Protein AF-A0A453M481-F1 (afdb_monomer_lite)

Radius of gyration: 26.8 Å; chains: 1; bounding box: 74×33×58 Å

Secondary structure (DSSP, 8-state):
---GGG-HHHHHTT----SSPPP----PPPPPPEE--TTSS--EE--BTTB---TT---TT--EES-EEEEE-SS--HHHHHHHHHHHHHHHHHTT-EE-SS-SS--EE--GGGHHHHHHHHHHHHHHHHHHH-SS----EEEEEPPS-TTHHHHHTTTTSTTS-TT-B--

Foldseek 3Di:
DDPCVPDPVCVVVVHDDDPDDDDDDDDDDFADWDAADPPFQDGIDGDDPNDDDQVSGAHNDAEEFAAEAEEEQEPDDLVVVLVVLQVVCVVSVNNHHHHDSDHLDRYYYDHLVCVVVVVVVVQVSSVVSVVVVDDDDDHQEYHYHYYPDPPSCVPPCPVVVVVDPPNYDYD

Sequence (171 aa):
HNKYAEDKFAQEFGINVCSDLVSVPARVLPPPMLRYHDSGKEKTCAPSVGQWNMINKKMINGGIIDNWACVSFSRIPPEEVHRFCCDLIQMCNMTGMSVNPRPLVDNRSANPNHIENALRDVYRRTTEMLGKQGHEKQLQLLIVILPEVSGSYGMHMSPLVNPLPPSLGFL

InterPro domains:
  IPR012337 Ribonuclease H-like superfamily [SSF53098] (24-147)
  IPR032472 Argonaute linker 2 domain [PF16488] (2-36)
  IPR032473 Protein argonaute, Mid domain [PF16487] (47-124)

Structure (mmCIF, N/CA/C/O backbone):
data_AF-A0A453M481-F1
#
_entry.id   AF-A0A453M481-F1
#
loop_
_atom_site.group_PDB
_atom_site.id
_atom_site.type_symbol
_atom_site.label_atom_id
_atom_site.label_alt_id
_atom_site.label_comp_id
_atom_site.label_asym_id
_atom_site.label_entity_id
_atom_site.label_seq_id
_atom_site.pdbx_PDB_ins_code
_atom_site.Cartn_x
_atom_site.Cartn_y
_atom_site.Cartn_z
_atom_site.occupancy
_atom_site.B_iso_or_equiv
_atom_site.auth_seq_id
_atom_site.auth_comp_id
_atom_site.auth_asym_id
_atom_site.auth_atom_id
_atom_site.pdbx_PDB_model_num
ATOM 1 N N . HIS A 1 1 ? 43.254 7.500 -18.156 1.00 56.97 1 HIS A N 1
ATOM 2 C CA . HIS A 1 1 ? 43.154 6.775 -19.438 1.00 56.97 1 HIS A CA 1
ATOM 3 C C . HIS A 1 1 ? 44.162 5.637 -19.366 1.00 56.97 1 HIS A C 1
ATOM 5 O O . HIS A 1 1 ? 45.341 5.927 -19.199 1.00 56.97 1 HIS A O 1
ATOM 11 N N . ASN A 1 2 ? 43.713 4.379 -19.332 1.00 65.44 2 ASN A N 1
ATOM 12 C CA . ASN A 1 2 ? 44.616 3.237 -19.154 1.00 65.44 2 ASN A CA 1
ATOM 13 C C . ASN A 1 2 ? 45.313 2.937 -20.483 1.00 65.44 2 ASN A C 1
ATOM 15 O O . ASN A 1 2 ? 44.653 2.727 -21.497 1.00 65.44 2 ASN A O 1
ATOM 19 N N . LYS A 1 3 ? 46.644 2.950 -20.484 1.00 74.75 3 LYS A N 1
ATOM 20 C CA . LYS A 1 3 ? 47.461 2.786 -21.687 1.00 74.75 3 LYS A CA 1
ATOM 21 C C . LYS A 1 3 ? 47.814 1.316 -21.935 1.00 74.75 3 LYS A C 1
ATOM 23 O O . LYS A 1 3 ? 48.982 0.951 -21.944 1.00 74.75 3 LYS A O 1
ATOM 28 N N . TYR A 1 4 ? 46.804 0.467 -22.123 1.00 77.50 4 TYR A N 1
ATOM 29 C CA . TYR A 1 4 ? 47.003 -0.981 -22.306 1.00 77.50 4 TYR A CA 1
ATOM 30 C C . TYR A 1 4 ? 47.854 -1.336 -23.532 1.00 77.50 4 TYR A C 1
ATOM 32 O O . TYR A 1 4 ? 48.553 -2.340 -23.520 1.00 77.50 4 TYR A O 1
ATOM 40 N N . ALA A 1 5 ? 47.856 -0.482 -24.560 1.00 75.38 5 ALA A N 1
ATOM 41 C CA . ALA A 1 5 ? 48.729 -0.637 -25.721 1.00 75.38 5 ALA A CA 1
ATOM 42 C C . ALA A 1 5 ? 50.228 -0.466 -25.388 1.00 75.38 5 ALA A C 1
ATOM 44 O O . ALA A 1 5 ? 51.069 -0.980 -26.119 1.00 75.38 5 ALA A O 1
ATOM 45 N N . GLU A 1 6 ? 50.571 0.237 -24.299 1.00 82.12 6 GLU A N 1
ATOM 46 C CA . GLU A 1 6 ? 51.949 0.449 -23.820 1.00 82.12 6 GLU A CA 1
ATOM 47 C C . GLU A 1 6 ? 52.345 -0.550 -22.706 1.00 82.12 6 GLU A C 1
ATOM 49 O O . GLU A 1 6 ? 53.451 -0.466 -22.167 1.00 82.12 6 GLU A O 1
ATOM 54 N N . ASP A 1 7 ? 51.464 -1.489 -22.336 1.00 87.19 7 ASP A N 1
ATOM 55 C CA . ASP A 1 7 ? 51.736 -2.468 -21.281 1.00 87.19 7 ASP A CA 1
ATOM 56 C C . ASP A 1 7 ? 52.715 -3.545 -21.776 1.00 87.19 7 ASP A C 1
ATOM 58 O O . ASP A 1 7 ? 52.423 -4.321 -22.689 1.00 87.19 7 ASP A O 1
ATOM 62 N N . LYS A 1 8 ? 53.899 -3.586 -21.155 1.00 85.31 8 LYS A N 1
ATOM 63 C CA . LYS A 1 8 ? 54.990 -4.492 -21.538 1.00 85.31 8 LYS A CA 1
ATOM 64 C C . LYS A 1 8 ? 54.618 -5.964 -21.391 1.00 85.31 8 LYS A C 1
ATOM 66 O O . LYS A 1 8 ? 55.047 -6.766 -22.213 1.00 85.31 8 LYS A O 1
ATOM 71 N N . PHE A 1 9 ? 53.824 -6.312 -20.382 1.00 87.69 9 PHE A N 1
ATOM 72 C CA . PHE A 1 9 ? 53.400 -7.690 -20.175 1.00 87.69 9 PHE A CA 1
ATOM 73 C C . PHE A 1 9 ? 52.337 -8.067 -21.209 1.00 87.69 9 PHE A C 1
ATOM 75 O O . PHE A 1 9 ? 52.440 -9.119 -21.828 1.00 87.69 9 PHE A O 1
ATOM 82 N N . ALA A 1 10 ? 51.367 -7.193 -21.493 1.00 84.56 10 ALA A N 1
ATOM 83 C CA . ALA A 1 10 ? 50.387 -7.454 -22.552 1.00 84.56 10 ALA A CA 1
ATOM 84 C C . ALA A 1 10 ? 51.061 -7.685 -23.919 1.00 84.56 10 ALA A C 1
ATOM 86 O O . ALA A 1 10 ? 50.706 -8.630 -24.624 1.00 84.56 10 ALA A O 1
ATOM 87 N N . GLN A 1 11 ? 52.082 -6.886 -24.252 1.00 85.31 11 GLN A N 1
ATOM 88 C CA . GLN A 1 11 ? 52.883 -7.064 -25.467 1.00 85.31 11 GLN A CA 1
ATOM 89 C C . GLN A 1 11 ? 53.678 -8.380 -25.472 1.00 85.31 11 GLN A C 1
ATOM 91 O O . GLN A 1 11 ? 53.694 -9.063 -26.495 1.00 85.31 11 GLN A O 1
ATOM 96 N N . GLU A 1 12 ? 54.298 -8.760 -24.348 1.00 90.50 12 GLU A N 1
ATOM 97 C CA . GLU A 1 12 ? 55.050 -10.020 -24.209 1.00 90.50 12 GLU A CA 1
ATOM 98 C C . GLU A 1 12 ? 54.163 -11.252 -24.446 1.00 90.50 12 GLU A C 1
ATOM 100 O O . GLU A 1 12 ? 54.569 -12.191 -25.129 1.00 90.50 12 GLU A O 1
ATOM 105 N N . PHE A 1 13 ? 52.921 -11.221 -23.958 1.00 89.44 13 PHE A N 1
ATOM 106 C CA . PHE A 1 13 ? 51.938 -12.288 -24.169 1.00 89.44 13 PHE A CA 1
ATOM 107 C C . PHE A 1 13 ? 51.163 -12.166 -25.499 1.00 89.44 13 PHE A C 1
ATOM 109 O O . PHE A 1 13 ? 50.242 -12.948 -25.741 1.00 89.44 13 PHE A O 1
ATOM 116 N N . GLY A 1 14 ? 51.507 -11.207 -26.370 1.00 89.06 14 GLY A N 1
ATOM 117 C CA . GLY A 1 14 ? 50.849 -11.002 -27.668 1.00 89.06 14 GLY A CA 1
ATOM 118 C C . GLY A 1 14 ? 49.394 -10.519 -27.576 1.00 89.06 14 GLY A C 1
ATOM 119 O O . GLY A 1 14 ? 48.625 -10.674 -28.527 1.00 89.06 14 GLY A O 1
ATOM 120 N N . ILE A 1 15 ? 48.995 -9.951 -26.438 1.00 88.31 15 ILE A N 1
ATOM 121 C CA . ILE A 1 15 ? 47.645 -9.444 -26.188 1.00 88.31 15 ILE A CA 1
ATOM 122 C C . ILE A 1 15 ? 47.538 -8.027 -26.754 1.00 88.31 15 ILE A C 1
ATOM 124 O O . ILE A 1 15 ? 48.210 -7.105 -26.298 1.00 88.31 15 ILE A O 1
ATOM 128 N N . ASN A 1 16 ? 46.640 -7.841 -27.723 1.00 84.75 16 ASN A N 1
ATOM 129 C CA . ASN A 1 16 ? 46.315 -6.531 -28.277 1.00 84.75 16 ASN A CA 1
ATOM 130 C C . ASN A 1 16 ? 44.934 -6.074 -27.785 1.00 84.75 16 ASN A C 1
ATOM 132 O O . ASN A 1 16 ? 43.940 -6.778 -27.971 1.00 84.75 16 ASN A O 1
ATOM 136 N N . VAL A 1 17 ? 44.869 -4.896 -27.165 1.00 85.75 17 VAL A N 1
ATOM 137 C CA . VAL A 1 17 ? 43.633 -4.324 -26.618 1.00 85.75 17 VAL A CA 1
ATOM 138 C C . VAL A 1 17 ? 43.177 -3.182 -27.517 1.00 85.75 17 VAL A C 1
ATOM 140 O O . VAL A 1 17 ? 43.823 -2.139 -27.588 1.00 85.75 17 VAL A O 1
ATOM 143 N N . CYS A 1 18 ? 42.045 -3.374 -28.191 1.00 84.94 18 CYS A N 1
ATOM 144 C CA . CYS A 1 18 ? 41.405 -2.316 -28.964 1.00 84.94 18 CYS A CA 1
ATOM 145 C C . CYS A 1 18 ? 40.861 -1.228 -28.022 1.00 84.94 18 CYS A C 1
ATOM 147 O O . CYS A 1 18 ? 40.263 -1.537 -26.991 1.00 84.94 18 CYS A O 1
ATOM 149 N N . SER A 1 19 ? 41.070 0.042 -28.370 1.00 84.62 19 SER A N 1
ATOM 150 C CA . SER A 1 19 ? 40.549 1.191 -27.617 1.00 84.62 19 SER A CA 1
ATOM 151 C C . SER A 1 19 ? 39.062 1.447 -27.853 1.00 84.62 19 SER A C 1
ATOM 153 O O . SER A 1 19 ? 38.431 2.151 -27.065 1.00 84.62 19 SER A O 1
ATOM 155 N N . ASP A 1 20 ? 38.516 0.901 -28.938 1.00 88.69 20 ASP A N 1
ATOM 156 C CA . ASP A 1 20 ? 37.134 1.115 -29.336 1.00 88.69 20 ASP A CA 1
ATOM 157 C C . ASP A 1 20 ? 36.207 0.121 -28.630 1.00 88.69 20 ASP A C 1
ATOM 159 O O . ASP A 1 20 ? 36.545 -1.043 -28.402 1.00 88.69 20 ASP A O 1
ATOM 163 N N . LEU A 1 21 ? 35.004 0.581 -28.287 1.00 90.75 21 LEU A N 1
ATOM 164 C CA . LEU A 1 21 ? 33.976 -0.290 -27.729 1.00 90.75 21 LEU A CA 1
ATOM 165 C C . LEU A 1 21 ? 33.487 -1.276 -28.790 1.00 90.75 21 LEU A C 1
ATOM 167 O O . LEU A 1 21 ? 33.202 -0.906 -29.930 1.00 90.75 21 LEU A O 1
ATOM 171 N N . VAL A 1 22 ? 33.316 -2.533 -28.384 1.00 93.19 22 VAL A N 1
ATOM 172 C CA . VAL A 1 22 ? 32.714 -3.554 -29.241 1.00 93.19 22 VAL A CA 1
ATOM 173 C C . VAL A 1 22 ? 31.228 -3.248 -29.419 1.00 93.19 22 VAL A C 1
ATOM 175 O O . VAL A 1 22 ? 30.477 -3.159 -28.448 1.00 93.19 22 VAL A O 1
ATOM 178 N N . SER A 1 23 ? 30.797 -3.121 -30.674 1.00 94.00 23 SER A N 1
ATOM 179 C CA . SER A 1 23 ? 29.379 -3.035 -31.017 1.00 94.00 23 SER A CA 1
ATOM 180 C C . SER A 1 23 ? 28.750 -4.424 -30.964 1.00 94.00 23 SER A C 1
ATOM 182 O O . SER A 1 23 ? 29.236 -5.361 -31.600 1.00 94.00 23 SER A O 1
ATOM 184 N N . VAL A 1 24 ? 27.661 -4.554 -30.209 1.00 94.31 24 VAL A N 1
ATOM 185 C CA . VAL A 1 24 ? 26.912 -5.805 -30.073 1.00 94.31 24 VAL A CA 1
ATOM 186 C C . VAL A 1 24 ? 25.504 -5.589 -30.627 1.00 94.31 24 VAL A C 1
ATOM 188 O O . VAL A 1 24 ? 24.825 -4.655 -30.192 1.00 94.31 24 VAL A O 1
ATOM 191 N N . PRO A 1 25 ? 25.027 -6.431 -31.565 1.00 94.56 25 PRO A N 1
ATOM 192 C CA . PRO A 1 25 ? 23.651 -6.353 -32.029 1.00 94.56 25 PRO A CA 1
ATOM 193 C C . PRO A 1 25 ? 22.698 -6.632 -30.864 1.00 94.56 25 PRO A C 1
ATOM 195 O O . PRO A 1 25 ? 22.764 -7.678 -30.218 1.00 94.56 25 PRO A O 1
ATOM 198 N N . ALA A 1 26 ? 21.795 -5.692 -30.607 1.00 94.25 26 ALA A N 1
ATOM 199 C CA . ALA A 1 26 ? 20.801 -5.785 -29.550 1.00 94.25 26 ALA A CA 1
ATOM 200 C C . ALA A 1 26 ? 19.400 -5.508 -30.100 1.00 94.25 26 ALA A C 1
ATOM 202 O O . ALA A 1 26 ? 19.227 -4.952 -31.186 1.00 94.25 26 ALA A O 1
ATOM 203 N N . ARG A 1 27 ? 18.383 -5.897 -29.331 1.00 95.31 27 ARG A N 1
ATOM 204 C CA . ARG A 1 27 ? 16.981 -5.620 -29.644 1.00 95.31 27 ARG A CA 1
ATOM 205 C C . ARG A 1 27 ? 16.237 -5.184 -28.395 1.00 95.31 27 ARG A C 1
ATOM 207 O O . ARG A 1 27 ? 16.448 -5.736 -27.318 1.00 95.31 27 ARG A O 1
ATOM 214 N N . VAL A 1 28 ? 15.333 -4.230 -28.569 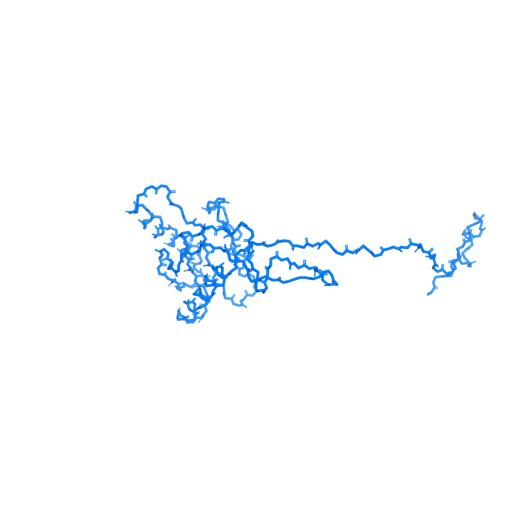1.00 92.31 28 VAL A N 1
ATOM 215 C CA . VAL A 1 28 ? 14.383 -3.821 -27.535 1.00 92.31 28 VAL A CA 1
ATOM 216 C C . VAL A 1 28 ? 13.123 -4.657 -27.713 1.00 92.31 28 VAL A C 1
ATOM 218 O O . VAL A 1 28 ? 12.533 -4.673 -28.792 1.00 92.31 28 VAL A O 1
ATOM 221 N N . LEU A 1 29 ? 12.732 -5.392 -26.674 1.00 93.75 29 LEU A N 1
ATOM 222 C CA . LEU A 1 29 ? 11.491 -6.160 -26.706 1.00 93.75 29 LEU A CA 1
ATOM 223 C C . LEU A 1 29 ? 10.292 -5.222 -26.528 1.00 93.75 29 LEU A C 1
ATOM 225 O O . LEU A 1 29 ? 10.357 -4.338 -25.670 1.00 93.75 29 LEU A O 1
ATOM 229 N N . PRO A 1 30 ? 9.192 -5.416 -27.280 1.00 92.31 30 PRO A N 1
ATOM 230 C CA . PRO A 1 30 ? 7.951 -4.727 -26.967 1.00 92.31 30 PRO A CA 1
ATOM 231 C C . PRO A 1 30 ? 7.474 -5.148 -25.566 1.00 92.31 30 PRO A C 1
ATOM 233 O O . PRO A 1 30 ? 7.626 -6.316 -25.189 1.00 92.31 30 PRO A O 1
ATOM 236 N N . PRO A 1 31 ? 6.909 -4.221 -24.779 1.00 94.56 31 PRO A N 1
ATOM 237 C CA . PRO A 1 31 ? 6.433 -4.534 -23.442 1.00 94.56 31 PRO A CA 1
ATOM 238 C C . PRO A 1 31 ? 5.197 -5.448 -23.508 1.00 94.56 31 PRO A C 1
ATOM 240 O O . PRO A 1 31 ? 4.400 -5.346 -24.446 1.00 94.56 31 PRO A O 1
ATOM 243 N N . PRO A 1 32 ? 5.002 -6.337 -22.519 1.00 95.06 32 PRO A N 1
ATOM 244 C CA . PRO A 1 32 ? 3.801 -7.157 -22.454 1.00 95.06 32 PRO A CA 1
ATOM 245 C C . PRO A 1 32 ? 2.576 -6.299 -22.118 1.00 95.06 32 PRO A C 1
ATOM 247 O O . PRO A 1 32 ? 2.669 -5.321 -21.378 1.00 95.06 32 PRO A O 1
ATOM 250 N N . MET A 1 33 ? 1.405 -6.703 -22.607 1.00 95.50 33 MET A N 1
ATOM 251 C CA . MET A 1 33 ? 0.138 -6.099 -22.193 1.00 95.50 33 MET A CA 1
ATOM 252 C C . MET A 1 33 ? -0.217 -6.558 -20.778 1.00 95.50 33 MET A C 1
ATOM 254 O O . MET A 1 33 ? -0.348 -7.755 -20.523 1.00 95.50 33 MET A O 1
ATOM 258 N N . LEU A 1 34 ? -0.418 -5.611 -19.867 1.00 95.56 34 LEU A N 1
ATOM 259 C CA . LEU A 1 34 ? -0.934 -5.890 -18.531 1.00 95.56 34 LEU A CA 1
ATOM 260 C C . LEU A 1 34 ? -2.458 -5.959 -18.582 1.00 95.56 34 LEU A C 1
ATOM 262 O O . LEU A 1 34 ? -3.081 -5.114 -19.224 1.00 95.56 34 LEU A O 1
ATOM 266 N N . ARG A 1 35 ? -3.055 -6.938 -17.895 1.00 95.38 35 ARG A N 1
ATOM 267 C CA . ARG A 1 35 ? -4.511 -7.094 -17.761 1.00 95.38 35 ARG A CA 1
ATOM 268 C C . ARG A 1 35 ? -4.960 -6.747 -16.342 1.00 95.38 35 ARG A C 1
ATOM 270 O O . ARG A 1 35 ? -4.274 -7.046 -15.371 1.00 95.38 35 ARG A O 1
ATOM 277 N N . TYR A 1 36 ? -6.136 -6.145 -16.254 1.00 96.38 36 TYR A N 1
ATOM 278 C CA . TYR A 1 36 ? -6.830 -5.723 -15.044 1.00 96.38 36 TYR A CA 1
ATOM 279 C C . TYR A 1 36 ? -8.259 -6.265 -15.038 1.00 96.38 36 TYR A C 1
ATOM 281 O O . TYR A 1 36 ? -8.713 -6.863 -16.016 1.00 96.38 36 TYR A O 1
ATOM 289 N N . HIS A 1 37 ? -8.961 -6.088 -13.921 1.00 96.69 37 HIS A N 1
ATOM 290 C CA . HIS A 1 37 ? -10.321 -6.588 -13.768 1.00 96.69 37 HIS A CA 1
ATOM 291 C C . HIS A 1 37 ? -11.292 -5.913 -14.744 1.00 96.69 37 HIS A C 1
ATOM 293 O O . HIS A 1 37 ? -11.236 -4.700 -14.964 1.00 96.69 37 HIS A O 1
ATOM 299 N N . ASP A 1 38 ? -12.243 -6.686 -15.271 1.00 95.06 38 ASP A N 1
ATOM 300 C CA . ASP A 1 38 ? -13.165 -6.234 -16.320 1.00 95.06 38 ASP A CA 1
ATOM 301 C C . ASP A 1 38 ? -14.165 -5.167 -15.845 1.00 95.06 38 ASP A C 1
ATOM 303 O O . ASP A 1 38 ? -14.755 -4.463 -16.665 1.00 95.06 38 ASP A O 1
ATOM 307 N N . SER A 1 39 ? -14.324 -5.006 -14.528 1.00 93.75 39 SER A N 1
ATOM 308 C CA . SER A 1 39 ? -15.127 -3.934 -13.922 1.00 93.75 39 SER A CA 1
ATOM 309 C C . SER A 1 39 ? -14.381 -2.596 -13.787 1.00 93.75 39 SER A C 1
ATOM 311 O O . SER A 1 39 ? -14.944 -1.643 -13.244 1.00 93.75 39 SER A O 1
ATOM 313 N N . GLY A 1 40 ? -13.089 -2.539 -14.125 1.00 91.75 40 GLY A N 1
ATOM 314 C CA . GLY A 1 40 ? -12.322 -1.294 -14.179 1.00 91.75 40 GLY A CA 1
ATOM 315 C C . GLY A 1 40 ? -12.695 -0.465 -15.410 1.00 91.75 40 GLY A C 1
ATOM 316 O O . GLY A 1 40 ? -13.196 -1.002 -16.398 1.00 91.75 40 GLY A O 1
ATOM 317 N N . LYS A 1 41 ? -12.434 0.848 -15.373 1.00 93.69 41 LYS A N 1
ATOM 318 C CA . LYS A 1 41 ? -12.594 1.704 -16.563 1.00 93.69 41 LYS A CA 1
ATOM 319 C C . LYS A 1 41 ? -11.572 1.319 -17.637 1.00 93.69 41 LYS A C 1
ATOM 321 O O . LYS A 1 41 ? -11.906 1.257 -18.814 1.00 93.69 41 LYS A O 1
ATOM 326 N N . GLU A 1 42 ? -10.347 1.020 -17.212 1.00 94.69 42 GLU A N 1
ATOM 327 C CA . GLU A 1 42 ? -9.274 0.495 -18.052 1.00 94.69 42 GLU A CA 1
ATOM 328 C C . GLU A 1 42 ? -8.978 -0.962 -17.679 1.00 94.69 42 GLU A C 1
ATOM 330 O O . GLU A 1 42 ? -8.698 -1.280 -16.522 1.00 94.69 42 GL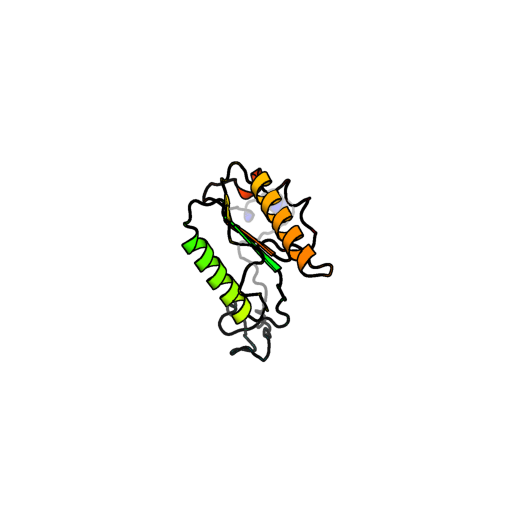U A O 1
ATOM 335 N N . LYS A 1 43 ? -9.041 -1.845 -18.680 1.00 95.50 43 LYS A N 1
ATOM 336 C CA . LYS A 1 43 ? -8.890 -3.303 -18.518 1.00 95.50 43 LYS A CA 1
ATOM 337 C C . LYS A 1 43 ? -7.509 -3.805 -18.907 1.00 95.50 43 LYS A C 1
ATOM 339 O O . LYS A 1 43 ? -7.106 -4.890 -18.506 1.00 95.50 43 LYS A O 1
ATOM 344 N N . THR A 1 44 ? -6.788 -3.028 -19.704 1.00 94.25 44 THR A N 1
ATOM 345 C CA . THR A 1 44 ? -5.446 -3.369 -20.161 1.00 94.25 44 THR A CA 1
ATOM 346 C C . THR A 1 44 ? -4.593 -2.121 -20.289 1.00 94.25 44 THR A C 1
ATOM 348 O O . THR A 1 44 ? -5.117 -1.072 -20.661 1.00 94.25 44 THR A O 1
ATOM 351 N N . CYS A 1 45 ? -3.287 -2.229 -20.060 1.00 93.69 45 CYS A N 1
ATOM 352 C CA . CYS A 1 45 ? -2.340 -1.185 -20.445 1.00 93.69 45 CYS A CA 1
ATOM 353 C C . CYS A 1 45 ? -1.037 -1.782 -20.984 1.00 93.69 45 CYS A C 1
ATOM 355 O O . CYS A 1 45 ? -0.599 -2.845 -20.546 1.00 93.69 45 CYS A O 1
ATOM 357 N N . ALA A 1 46 ? -0.426 -1.086 -21.943 1.00 93.25 46 ALA A N 1
ATOM 358 C CA . ALA A 1 46 ? 0.949 -1.335 -22.351 1.00 93.25 46 ALA A CA 1
ATOM 359 C C . ALA A 1 46 ? 1.867 -0.463 -21.477 1.00 93.25 46 ALA A C 1
ATOM 361 O O . ALA A 1 46 ? 1.687 0.759 -21.468 1.00 93.25 46 ALA A O 1
ATOM 362 N N . PRO A 1 47 ? 2.825 -1.041 -20.736 1.00 94.75 47 PRO A N 1
ATOM 363 C CA . PRO A 1 47 ? 3.851 -0.271 -20.048 1.00 94.75 47 PRO A CA 1
ATOM 364 C C . PRO A 1 47 ? 4.625 0.622 -21.019 1.00 94.75 47 PRO A C 1
ATOM 366 O O . PRO A 1 47 ? 4.901 0.227 -22.150 1.00 94.75 47 PRO A O 1
ATOM 369 N N . SER A 1 48 ? 5.025 1.805 -20.561 1.00 92.56 48 SER A N 1
ATOM 370 C CA . SER A 1 48 ? 5.849 2.734 -21.339 1.00 92.56 48 SER A CA 1
ATOM 371 C C . SER A 1 48 ? 7.132 3.023 -20.579 1.00 92.56 48 SER A C 1
ATOM 373 O O . SER A 1 48 ? 7.086 3.329 -19.392 1.00 92.56 48 SER A O 1
ATOM 375 N N . VAL A 1 49 ? 8.283 2.875 -21.241 1.00 91.12 49 VAL A N 1
ATOM 376 C CA . VAL A 1 49 ? 9.615 3.088 -20.637 1.00 91.12 49 VAL A CA 1
ATOM 377 C C . VAL A 1 49 ? 9.785 2.319 -19.309 1.00 91.12 49 VAL A C 1
ATOM 379 O O . VAL A 1 49 ? 10.348 2.813 -18.338 1.00 91.12 49 VAL A O 1
ATOM 382 N N . GLY A 1 50 ? 9.243 1.097 -19.246 1.00 89.50 50 GLY A N 1
ATOM 383 C CA . GLY A 1 50 ? 9.292 0.248 -18.049 1.00 89.50 50 GLY A CA 1
ATOM 384 C C . GLY A 1 50 ? 8.351 0.660 -16.909 1.00 89.50 50 GLY A C 1
ATOM 385 O O . GLY A 1 50 ? 8.478 0.122 -15.814 1.00 89.50 50 GLY A O 1
ATOM 386 N N . GLN A 1 51 ? 7.411 1.582 -17.139 1.00 93.81 51 GLN A N 1
ATOM 387 C CA . GLN A 1 51 ? 6.506 2.110 -16.115 1.00 93.81 51 GLN A CA 1
ATOM 388 C C . GLN A 1 51 ? 5.029 1.881 -16.456 1.00 93.81 51 GLN A C 1
ATOM 390 O O . GLN A 1 51 ? 4.627 1.844 -17.622 1.00 93.81 51 GLN A O 1
ATOM 395 N N . TRP A 1 52 ? 4.209 1.757 -15.411 1.00 94.31 52 TRP A N 1
ATOM 396 C CA . TRP A 1 52 ? 2.747 1.718 -15.468 1.00 94.31 52 TRP A CA 1
ATOM 397 C C . TRP A 1 52 ? 2.160 2.243 -14.145 1.00 94.31 52 TRP A C 1
ATOM 399 O O . TRP A 1 52 ? 2.872 2.380 -13.152 1.00 94.31 52 TRP A O 1
ATOM 409 N N . ASN A 1 53 ? 0.858 2.545 -14.119 1.00 91.69 53 ASN A N 1
ATOM 410 C CA . ASN A 1 53 ? 0.140 2.956 -12.908 1.00 91.69 53 ASN A CA 1
ATOM 411 C C . ASN A 1 53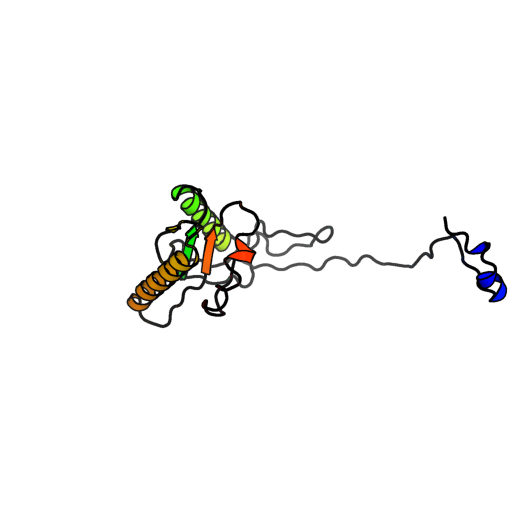 ? -1.228 2.260 -12.801 1.00 91.69 53 ASN A C 1
ATOM 413 O O . ASN A 1 53 ? -1.665 1.586 -13.734 1.00 91.69 53 ASN A O 1
ATOM 417 N N . MET A 1 54 ? -1.904 2.455 -11.665 1.00 91.00 54 MET A N 1
ATOM 418 C CA . MET A 1 54 ? -3.211 1.861 -11.343 1.00 91.00 54 MET A CA 1
ATOM 419 C C . MET A 1 54 ? -4.405 2.801 -11.580 1.00 91.00 54 MET A C 1
ATOM 421 O O . MET A 1 54 ? -5.539 2.447 -11.260 1.00 91.00 54 MET A O 1
ATOM 425 N N . ILE A 1 55 ? -4.190 3.996 -12.140 1.00 90.31 55 ILE A N 1
ATOM 426 C CA . ILE A 1 55 ? -5.275 4.962 -12.363 1.00 90.31 55 ILE A CA 1
ATOM 427 C C . ILE A 1 55 ? -6.308 4.333 -13.308 1.00 90.31 55 ILE A C 1
ATOM 429 O O . ILE A 1 55 ? -5.939 3.707 -14.304 1.00 90.31 55 ILE A O 1
ATOM 433 N N . ASN A 1 56 ? -7.597 4.475 -12.972 1.00 92.06 56 ASN A N 1
ATOM 434 C CA . ASN A 1 56 ? -8.745 3.914 -13.703 1.00 92.06 56 ASN A CA 1
ATOM 435 C C . ASN A 1 56 ? -8.796 2.374 -13.800 1.00 92.06 56 ASN A C 1
ATOM 437 O O . ASN A 1 56 ? -9.674 1.836 -14.483 1.00 92.06 56 ASN A O 1
ATOM 441 N N . LYS A 1 57 ? -7.906 1.657 -13.107 1.00 95.31 57 LYS A N 1
ATOM 442 C CA . LYS A 1 57 ? -7.783 0.194 -13.165 1.00 95.31 57 LYS A CA 1
ATOM 443 C C . LYS A 1 57 ? -8.244 -0.436 -11.859 1.00 95.31 57 LYS A C 1
ATOM 445 O O . LYS A 1 57 ? -8.172 0.177 -10.796 1.00 95.31 57 LYS A O 1
ATOM 450 N N . LYS A 1 58 ? -8.699 -1.685 -11.944 1.00 96.62 58 LYS A N 1
ATOM 451 C CA . LYS A 1 58 ? -9.044 -2.508 -10.780 1.00 96.62 58 LYS A CA 1
ATOM 452 C C . LYS A 1 58 ? -8.202 -3.779 -10.754 1.00 96.62 58 LYS A C 1
ATOM 454 O O . LYS A 1 58 ? -7.973 -4.387 -11.799 1.00 96.62 58 LYS A O 1
ATOM 459 N N . MET A 1 59 ? -7.730 -4.165 -9.573 1.00 94.31 59 MET A N 1
ATOM 460 C CA . MET A 1 59 ? -6.986 -5.404 -9.342 1.00 94.31 59 MET A CA 1
ATOM 461 C C . MET A 1 59 ? -7.834 -6.608 -9.758 1.00 94.31 59 MET A C 1
ATOM 463 O O . MET A 1 59 ? -9.027 -6.629 -9.475 1.00 94.31 59 MET A O 1
ATOM 467 N N . ILE A 1 60 ? -7.223 -7.604 -10.413 1.00 93.44 60 ILE A N 1
ATOM 468 C CA . ILE A 1 60 ? -7.926 -8.828 -10.844 1.00 93.44 60 ILE A CA 1
ATOM 469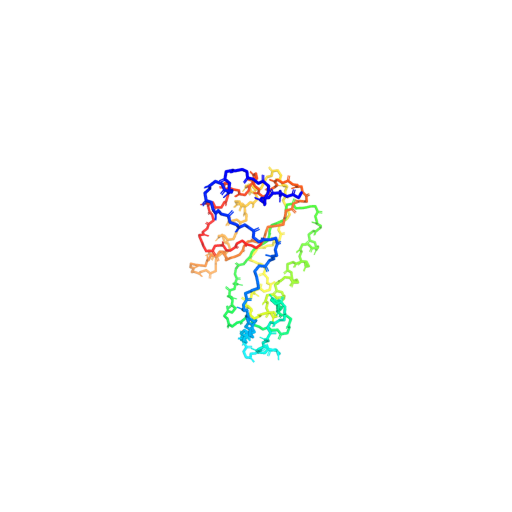 C C . ILE A 1 60 ? -8.496 -9.575 -9.632 1.00 93.44 60 ILE A C 1
ATOM 471 O O . ILE A 1 60 ? -9.672 -9.910 -9.627 1.00 93.44 60 ILE A O 1
ATOM 475 N N . ASN A 1 61 ? -7.671 -9.770 -8.599 1.00 92.38 61 ASN A N 1
ATOM 476 C CA . ASN A 1 61 ? -8.043 -10.441 -7.356 1.00 92.38 61 ASN A CA 1
ATOM 477 C C . ASN A 1 61 ? -7.813 -9.486 -6.180 1.00 92.38 61 ASN A C 1
ATOM 479 O O . ASN A 1 61 ? -6.801 -9.579 -5.485 1.00 92.38 61 ASN A O 1
ATOM 483 N N . GLY A 1 62 ? -8.712 -8.518 -5.999 1.00 92.50 62 GLY A N 1
ATOM 484 C CA . GLY A 1 62 ? -8.663 -7.633 -4.837 1.00 92.50 62 GLY A CA 1
ATOM 485 C C . GLY A 1 62 ? -8.974 -8.388 -3.544 1.00 92.50 62 GLY A C 1
ATOM 486 O O . GLY A 1 62 ? -9.898 -9.197 -3.494 1.00 92.50 62 GLY A O 1
ATOM 487 N N . GLY A 1 63 ? -8.193 -8.129 -2.494 1.00 92.38 63 GLY A N 1
ATOM 488 C CA . GLY A 1 63 ? -8.406 -8.741 -1.183 1.00 92.38 63 GLY A CA 1
ATOM 489 C C . GLY A 1 63 ? -9.693 -8.259 -0.507 1.00 92.38 63 GLY A C 1
ATOM 490 O O . GLY A 1 63 ? -10.158 -7.144 -0.759 1.00 92.38 63 GLY A O 1
ATOM 491 N N . ILE A 1 64 ? -10.233 -9.096 0.380 1.00 94.62 64 ILE A N 1
ATOM 492 C CA . ILE A 1 64 ? -11.368 -8.766 1.248 1.00 94.62 64 ILE A CA 1
ATOM 493 C C . ILE A 1 64 ? -10.838 -8.531 2.667 1.00 94.62 64 ILE A C 1
ATOM 495 O O . ILE A 1 64 ? -10.169 -9.401 3.227 1.00 94.62 64 ILE A O 1
ATOM 499 N N . ILE A 1 65 ? -11.117 -7.359 3.235 1.00 94.62 65 ILE A N 1
ATOM 500 C CA . ILE A 1 65 ? -10.704 -6.941 4.580 1.00 94.62 65 ILE A CA 1
ATOM 501 C C . ILE A 1 65 ? -11.953 -6.480 5.336 1.00 94.62 65 ILE A C 1
ATOM 503 O O . ILE A 1 65 ? -12.375 -5.327 5.248 1.00 94.62 65 ILE A O 1
ATOM 507 N N . ASP A 1 66 ? -12.537 -7.387 6.105 1.00 93.44 66 ASP A N 1
ATOM 508 C CA . ASP A 1 66 ? -13.708 -7.119 6.940 1.00 93.44 66 ASP A CA 1
ATOM 509 C C . ASP A 1 66 ? -13.318 -6.473 8.274 1.00 93.44 66 ASP A C 1
ATOM 511 O O . ASP A 1 66 ? -14.051 -5.632 8.803 1.00 93.44 66 ASP A O 1
ATOM 515 N N . ASN A 1 67 ? -12.148 -6.856 8.800 1.00 92.88 67 ASN A N 1
ATOM 516 C CA . ASN A 1 67 ? -11.674 -6.479 10.127 1.00 92.88 67 ASN A CA 1
ATOM 517 C C . ASN A 1 67 ? -10.321 -5.772 10.047 1.00 92.88 67 ASN A C 1
ATOM 519 O O . ASN A 1 67 ? -9.278 -6.410 9.870 1.00 92.88 67 ASN A O 1
ATOM 523 N N . TRP A 1 68 ? -10.329 -4.460 10.257 1.00 94.75 68 TRP A N 1
ATOM 524 C CA . TRP A 1 68 ? -9.117 -3.655 10.359 1.00 94.75 68 TRP A CA 1
ATOM 525 C C . TRP A 1 68 ? -9.178 -2.694 11.546 1.00 94.75 68 TRP A C 1
ATOM 527 O O . TRP A 1 68 ? -10.251 -2.411 12.079 1.00 94.75 68 TRP A O 1
ATOM 537 N N . ALA A 1 69 ? -8.022 -2.202 11.974 1.00 94.81 69 ALA A N 1
ATOM 538 C CA . ALA A 1 69 ? -7.904 -1.204 13.033 1.00 94.81 69 ALA A CA 1
ATOM 539 C C . ALA A 1 69 ? -6.786 -0.209 12.707 1.00 94.81 69 ALA A C 1
ATOM 541 O O . ALA A 1 69 ? -5.900 -0.510 11.906 1.00 94.81 69 ALA A O 1
ATOM 542 N N . CYS A 1 70 ? -6.807 0.958 13.355 1.00 95.06 70 CYS A N 1
ATOM 543 C CA . CYS A 1 70 ? -5.756 1.964 13.233 1.00 95.06 70 CYS A CA 1
ATOM 544 C C . CYS A 1 70 ? -5.267 2.444 14.603 1.00 95.06 70 CYS A C 1
ATOM 546 O O . CYS A 1 70 ? -6.058 2.782 15.491 1.00 95.06 70 CYS A O 1
ATOM 548 N N . VAL A 1 71 ? -3.946 2.541 14.746 1.00 94.00 71 VAL A N 1
ATOM 549 C CA . VAL A 1 71 ? -3.270 3.172 15.881 1.00 94.00 71 VAL A CA 1
ATOM 550 C C . VAL A 1 71 ? -2.278 4.215 15.379 1.00 94.00 71 VAL A C 1
ATOM 552 O O . VAL A 1 71 ? -1.490 3.967 14.473 1.00 94.00 71 VAL A O 1
ATOM 555 N N . SER A 1 72 ? -2.323 5.403 15.967 1.00 93.50 72 SER A N 1
ATOM 556 C CA . SER A 1 72 ? -1.440 6.518 15.655 1.00 93.50 72 SER A CA 1
ATOM 557 C C . SER A 1 72 ? -0.557 6.848 16.849 1.00 93.50 72 SER A C 1
ATOM 559 O O . SER A 1 72 ? -1.041 7.157 17.934 1.00 93.50 72 SER A O 1
ATOM 561 N N . PHE A 1 73 ? 0.750 6.803 16.626 1.00 90.75 73 PHE A N 1
ATOM 562 C CA . PHE A 1 73 ? 1.802 7.250 17.537 1.00 90.75 73 PHE A CA 1
ATOM 563 C C . PHE A 1 73 ? 2.346 8.635 17.165 1.00 90.75 73 PHE A C 1
ATOM 565 O O . PHE A 1 73 ? 3.291 9.131 17.782 1.00 90.75 73 PHE A O 1
ATOM 572 N N . SER A 1 74 ? 1.775 9.249 16.127 1.00 88.69 74 SER A N 1
ATOM 573 C CA . SER A 1 74 ? 2.132 10.586 15.671 1.00 88.69 74 SER A CA 1
ATOM 574 C C . SER A 1 74 ? 1.354 11.665 16.431 1.00 88.69 74 SER A C 1
ATOM 576 O O . SER A 1 74 ? 0.363 11.396 17.110 1.00 88.69 74 SER A O 1
ATOM 578 N N . ARG A 1 75 ? 1.794 12.919 16.288 1.00 88.69 75 ARG A N 1
ATOM 579 C CA . ARG A 1 75 ? 1.110 14.110 16.823 1.00 88.69 75 ARG A CA 1
ATOM 580 C C . ARG A 1 75 ? -0.038 14.600 15.929 1.00 88.69 75 ARG A C 1
ATOM 582 O O . ARG A 1 75 ? -0.616 15.644 16.207 1.00 88.69 75 ARG A O 1
ATOM 589 N N . ILE A 1 76 ? -0.344 13.862 14.861 1.00 89.88 76 ILE A N 1
ATOM 590 C CA . ILE A 1 76 ? -1.436 14.162 13.932 1.00 89.88 76 ILE A CA 1
ATOM 591 C C . ILE A 1 76 ? -2.777 14.133 14.691 1.00 89.88 76 ILE A C 1
ATOM 593 O O . ILE A 1 76 ? -3.031 13.169 15.424 1.00 89.88 76 ILE A O 1
ATOM 597 N N . PRO A 1 77 ? -3.646 15.149 14.526 1.00 91.94 77 PRO A N 1
ATOM 598 C CA . PRO A 1 77 ? -4.954 15.177 15.167 1.00 91.94 77 PRO A CA 1
ATOM 599 C C . PRO A 1 77 ? -5.811 13.946 14.811 1.00 91.94 77 PRO A C 1
ATOM 601 O O . PRO A 1 77 ? -5.776 13.485 13.667 1.00 91.94 77 PRO A O 1
ATOM 604 N N . PRO A 1 78 ? -6.641 13.428 15.738 1.00 90.38 78 PRO A N 1
ATOM 605 C CA . PRO A 1 78 ? -7.476 12.249 15.484 1.00 90.38 78 PRO A CA 1
ATOM 606 C C . PRO A 1 78 ? -8.397 12.372 14.261 1.00 90.38 78 PRO A C 1
ATOM 608 O O . PRO A 1 78 ? -8.635 11.382 13.572 1.00 90.38 78 PRO A O 1
ATOM 611 N N . GLU A 1 79 ? -8.888 13.579 13.970 1.00 92.50 79 GLU A N 1
ATOM 612 C CA . GLU A 1 79 ? -9.723 13.855 12.796 1.00 92.50 79 GLU A CA 1
ATOM 613 C C . GLU A 1 79 ? -8.954 13.647 11.483 1.00 92.50 79 GLU A C 1
ATOM 615 O O . GLU A 1 79 ? -9.473 13.055 10.539 1.00 92.50 79 GLU A O 1
ATOM 620 N N . GLU A 1 80 ? -7.690 14.069 11.428 1.00 93.62 80 GLU A N 1
ATOM 621 C CA . GLU A 1 80 ? -6.855 13.884 10.241 1.00 93.62 80 GLU A CA 1
ATOM 622 C C . GLU A 1 80 ? -6.469 12.419 10.047 1.00 93.62 80 GLU A C 1
ATOM 624 O O . GLU A 1 80 ? -6.486 11.927 8.921 1.00 93.62 80 GLU A O 1
ATOM 629 N N . VAL A 1 81 ? -6.200 11.697 11.141 1.00 93.38 81 VAL A N 1
ATOM 630 C CA . VAL A 1 81 ? -6.004 10.238 11.113 1.00 93.38 81 VAL A CA 1
ATOM 631 C C . VAL A 1 81 ? -7.252 9.537 10.579 1.00 93.38 81 VAL A C 1
ATOM 633 O O . VAL A 1 81 ? -7.150 8.625 9.759 1.00 93.38 81 VAL A O 1
ATOM 636 N N . HIS A 1 82 ? -8.435 9.960 11.030 1.00 93.19 82 HIS A N 1
ATOM 637 C CA . HIS A 1 82 ? -9.700 9.412 10.556 1.00 93.19 82 HIS A CA 1
ATOM 638 C C . HIS A 1 82 ? -9.904 9.672 9.061 1.00 93.19 82 HIS A C 1
ATOM 640 O O . HIS A 1 82 ? -10.165 8.725 8.321 1.00 93.19 82 HIS A O 1
ATOM 646 N N . ARG A 1 83 ? -9.704 10.915 8.608 1.00 95.38 83 ARG A N 1
ATOM 647 C CA . ARG A 1 83 ? -9.778 11.291 7.189 1.00 95.38 83 ARG A CA 1
ATOM 648 C C . ARG A 1 83 ? -8.808 10.475 6.335 1.00 95.38 83 ARG A C 1
ATOM 650 O O . ARG A 1 83 ? -9.233 9.882 5.353 1.00 95.38 83 ARG A O 1
ATOM 657 N N . PHE A 1 84 ? -7.552 10.359 6.764 1.00 95.62 84 PHE A N 1
ATOM 658 C CA . PHE A 1 84 ? -6.548 9.531 6.094 1.00 95.62 84 PHE A CA 1
ATOM 659 C C . PHE A 1 84 ? -7.010 8.076 5.940 1.00 95.62 84 PHE A C 1
ATOM 661 O O . PHE A 1 84 ? -6.925 7.517 4.848 1.00 95.62 84 PHE A O 1
ATOM 668 N N . CYS A 1 85 ? -7.526 7.462 7.010 1.00 95.81 85 CYS A N 1
ATOM 669 C CA . CYS A 1 85 ? -8.013 6.087 6.938 1.00 95.81 85 CYS A CA 1
ATOM 670 C C . CYS A 1 85 ? -9.204 5.967 5.980 1.00 95.81 85 CYS A C 1
ATOM 672 O O . CYS A 1 85 ? -9.231 5.051 5.164 1.00 95.81 85 CYS A O 1
ATOM 674 N N . CYS A 1 86 ? -10.164 6.893 6.042 1.00 95.56 86 CYS A N 1
ATOM 675 C CA . CYS A 1 86 ? -11.307 6.918 5.129 1.00 95.56 86 CYS A CA 1
ATOM 676 C C . CYS A 1 86 ? -10.858 7.013 3.664 1.00 95.56 86 CYS A C 1
ATOM 678 O O . CYS A 1 86 ? -11.304 6.207 2.846 1.00 95.56 86 CYS A O 1
ATOM 680 N N . ASP A 1 87 ? -9.931 7.921 3.352 1.00 97.00 87 ASP A N 1
ATOM 681 C CA . ASP A 1 87 ? -9.384 8.093 2.004 1.00 97.00 87 ASP A CA 1
ATOM 682 C C . ASP A 1 87 ? -8.648 6.828 1.536 1.00 97.00 87 ASP A C 1
ATOM 684 O O . ASP A 1 87 ? -8.854 6.361 0.413 1.00 97.00 87 ASP A O 1
ATOM 688 N N . LEU A 1 88 ? -7.837 6.220 2.408 1.00 96.31 88 LEU A N 1
ATOM 689 C CA . LEU A 1 88 ? -7.122 4.979 2.111 1.00 96.31 88 LEU A CA 1
ATOM 690 C C . LEU A 1 88 ? -8.088 3.826 1.807 1.00 96.31 88 LEU A C 1
ATOM 692 O O . LEU A 1 88 ? -7.962 3.168 0.773 1.00 96.31 88 LEU A O 1
ATOM 696 N N . ILE A 1 89 ? -9.084 3.605 2.668 1.00 96.75 89 ILE A N 1
ATOM 697 C CA . ILE A 1 89 ? -10.086 2.548 2.484 1.00 96.75 89 ILE A CA 1
ATOM 698 C C . ILE A 1 89 ? -10.921 2.797 1.223 1.00 96.75 89 ILE A C 1
ATOM 700 O O . ILE A 1 89 ? -11.219 1.862 0.470 1.00 96.75 89 ILE A O 1
ATOM 704 N N . GLN A 1 90 ? -11.266 4.052 0.944 1.00 95.75 90 GLN A N 1
ATOM 705 C CA . GLN A 1 90 ? -11.949 4.430 -0.287 1.00 95.75 90 GLN A CA 1
ATOM 706 C C . GLN A 1 90 ? -11.099 4.095 -1.518 1.00 95.75 90 GLN A C 1
ATOM 708 O O . GLN A 1 90 ? -11.616 3.495 -2.463 1.00 95.75 90 GLN A O 1
ATOM 713 N N . MET A 1 91 ? -9.800 4.399 -1.499 1.00 95.00 91 MET A N 1
ATOM 714 C CA . MET A 1 91 ? -8.880 4.050 -2.585 1.00 95.00 91 MET A CA 1
ATOM 715 C C . MET A 1 91 ? -8.734 2.533 -2.767 1.00 95.00 91 MET A C 1
ATOM 717 O O . MET A 1 91 ? -8.783 2.051 -3.904 1.00 95.00 91 MET A O 1
ATOM 721 N N . CYS A 1 92 ? -8.632 1.751 -1.687 1.00 95.06 92 CYS A N 1
ATOM 722 C CA . CYS A 1 92 ? -8.631 0.283 -1.758 1.00 95.06 92 CYS A CA 1
ATOM 723 C C . CYS A 1 92 ? -9.896 -0.241 -2.459 1.00 95.06 92 CYS A C 1
ATOM 725 O O . CYS A 1 92 ? -9.817 -1.027 -3.406 1.00 95.06 92 CYS A O 1
ATOM 727 N N . ASN A 1 93 ? -11.068 0.260 -2.065 1.00 95.00 93 ASN A N 1
ATOM 728 C CA . ASN A 1 93 ? -12.341 -0.120 -2.679 1.00 95.00 93 ASN A CA 1
ATOM 729 C C . ASN A 1 93 ? -12.445 0.320 -4.154 1.00 95.00 93 ASN A C 1
ATOM 731 O O . ASN A 1 93 ? -12.919 -0.428 -5.015 1.00 95.00 93 ASN A O 1
ATOM 735 N N . MET A 1 94 ? -11.948 1.515 -4.488 1.00 93.19 94 MET A N 1
ATOM 736 C CA . MET A 1 94 ? -11.907 2.011 -5.869 1.00 93.19 94 MET A CA 1
ATOM 737 C C . MET A 1 94 ? -10.993 1.175 -6.766 1.00 93.19 94 MET A C 1
ATOM 739 O O . MET A 1 94 ? -11.313 0.968 -7.939 1.00 93.19 94 MET A O 1
ATOM 743 N N . THR A 1 95 ? -9.896 0.659 -6.213 1.00 94.31 95 THR A N 1
ATOM 744 C CA . THR A 1 95 ? -8.911 -0.170 -6.921 1.00 94.31 95 THR A CA 1
ATOM 745 C C . THR A 1 95 ? -9.279 -1.654 -6.960 1.00 94.31 95 THR A C 1
ATOM 747 O O . THR A 1 95 ? -8.531 -2.449 -7.522 1.00 94.31 95 THR A O 1
ATOM 750 N N . GLY A 1 96 ? -10.466 -2.034 -6.479 1.00 94.25 96 GLY A N 1
ATOM 751 C CA . GLY A 1 96 ? -11.025 -3.378 -6.653 1.00 94.25 96 GLY A CA 1
ATOM 752 C C . GLY A 1 96 ? -10.871 -4.306 -5.451 1.00 94.25 96 GLY A C 1
ATOM 753 O O . GLY A 1 96 ? -11.232 -5.472 -5.569 1.00 94.25 96 GLY A O 1
ATOM 754 N N . MET A 1 97 ? -10.374 -3.817 -4.313 1.00 95.88 97 MET A N 1
ATOM 755 C CA . MET A 1 97 ? -10.484 -4.530 -3.036 1.00 95.88 97 MET A CA 1
ATOM 756 C C . MET A 1 97 ? -11.895 -4.375 -2.452 1.00 95.88 97 MET A C 1
ATOM 758 O O . MET A 1 97 ? -12.673 -3.532 -2.900 1.00 95.88 97 MET A O 1
ATOM 762 N N . SER A 1 98 ? -12.218 -5.172 -1.436 1.00 96.00 98 SER A N 1
ATOM 763 C CA . SER A 1 98 ? -13.417 -4.991 -0.617 1.00 96.00 98 SER A CA 1
ATOM 764 C C . SER A 1 98 ? -12.991 -4.804 0.830 1.00 96.00 98 SER A C 1
ATOM 766 O O . SER A 1 98 ? -12.649 -5.761 1.515 1.00 96.00 98 SER A O 1
ATOM 768 N N . VAL A 1 99 ? -12.939 -3.556 1.280 1.00 96.69 99 VAL A N 1
ATOM 769 C CA . VAL A 1 99 ? -12.518 -3.208 2.635 1.00 96.69 99 VAL A CA 1
ATOM 770 C C . VAL A 1 99 ? -13.669 -2.534 3.361 1.00 96.69 99 VAL A C 1
ATOM 772 O O . VAL A 1 99 ? -14.264 -1.583 2.845 1.00 96.69 99 VAL A O 1
ATOM 775 N N . ASN A 1 100 ? -13.979 -3.023 4.560 1.00 95.19 100 ASN A N 1
ATOM 776 C CA . ASN A 1 100 ? -15.037 -2.479 5.399 1.00 95.19 100 ASN A CA 1
ATOM 777 C C . ASN A 1 100 ? -14.783 -0.981 5.674 1.00 95.19 100 ASN A C 1
ATOM 779 O O . ASN A 1 100 ? -13.716 -0.640 6.180 1.00 95.19 100 ASN A O 1
ATOM 783 N N . PRO A 1 101 ? -15.730 -0.069 5.383 1.00 94.00 101 PRO A N 1
ATOM 784 C CA . PRO A 1 101 ? -15.537 1.369 5.595 1.00 94.00 101 PRO A CA 1
ATOM 785 C C . PRO A 1 101 ? -15.277 1.766 7.049 1.00 94.00 101 PRO A C 1
ATOM 787 O O . PRO A 1 101 ? -14.717 2.830 7.303 1.00 94.00 101 PRO A O 1
ATOM 790 N N . ARG A 1 102 ? -15.713 0.943 8.009 1.00 92.88 102 ARG A N 1
ATOM 791 C CA . ARG A 1 102 ? -15.547 1.223 9.437 1.00 92.88 102 ARG A CA 1
ATOM 792 C C . ARG A 1 102 ? -14.471 0.326 10.041 1.00 92.88 102 ARG A C 1
ATOM 794 O O . ARG A 1 102 ? -14.498 -0.878 9.779 1.00 92.88 102 ARG A O 1
ATOM 801 N N . PRO A 1 103 ? -13.572 0.878 10.873 1.00 93.81 103 PRO A N 1
ATOM 802 C CA . PRO A 1 103 ? -12.647 0.054 11.626 1.00 93.81 103 PRO A CA 1
ATOM 803 C C . PRO A 1 103 ? -13.413 -0.780 12.657 1.00 93.81 103 PRO A C 1
ATOM 805 O O . PRO A 1 103 ? -14.492 -0.408 13.123 1.00 93.81 103 PRO A O 1
ATOM 808 N N . LEU A 1 104 ? -12.832 -1.914 13.033 1.00 92.69 104 LEU A N 1
ATOM 809 C CA . LEU A 1 104 ? -13.367 -2.823 14.044 1.00 92.69 104 LEU A CA 1
ATOM 810 C C . LEU A 1 104 ? -13.429 -2.170 15.437 1.00 92.69 104 LEU A C 1
ATOM 812 O O . LEU A 1 104 ? -14.296 -2.498 16.246 1.00 92.69 104 LEU A O 1
ATOM 816 N N . VAL A 1 105 ? -12.492 -1.263 15.715 1.00 91.38 105 VAL A N 1
ATOM 817 C CA . VAL A 1 105 ? -12.393 -0.468 16.945 1.00 91.38 105 VAL A CA 1
ATOM 818 C C . VAL A 1 105 ? -12.032 0.972 16.586 1.00 91.38 105 VAL A C 1
ATOM 820 O O . VAL A 1 105 ? -11.361 1.197 15.581 1.00 91.38 105 VAL A O 1
ATOM 823 N N . ASP A 1 106 ? -12.438 1.941 17.409 1.00 88.44 106 ASP A N 1
ATOM 824 C CA . ASP A 1 106 ? -12.145 3.357 17.154 1.00 88.44 106 ASP A CA 1
ATOM 825 C C . ASP A 1 106 ? -10.639 3.632 17.034 1.00 88.44 106 ASP A C 1
ATOM 827 O O . ASP A 1 106 ? -9.824 3.093 17.794 1.00 88.44 106 ASP A O 1
ATOM 831 N N . ASN A 1 107 ? -10.285 4.525 16.103 1.00 84.81 107 ASN A N 1
ATOM 832 C CA . ASN A 1 107 ? -8.910 4.958 15.867 1.00 84.81 107 ASN A CA 1
ATOM 833 C C . ASN A 1 107 ? -8.287 5.487 17.163 1.00 84.81 107 ASN A C 1
ATOM 835 O O . ASN A 1 107 ? -8.824 6.398 17.800 1.00 84.81 107 ASN A O 1
ATOM 839 N N . ARG A 1 108 ? -7.125 4.951 17.550 1.00 82.00 108 ARG A N 1
ATOM 840 C CA . ARG A 1 108 ? -6.444 5.369 18.784 1.00 82.00 108 ARG A CA 1
ATOM 841 C C . ARG A 1 108 ? -5.248 6.258 18.500 1.00 82.00 108 ARG A C 1
ATOM 843 O O . ARG A 1 108 ? -4.430 5.930 17.654 1.00 82.00 108 ARG A O 1
ATOM 850 N N . SER A 1 109 ? -5.102 7.320 19.288 1.00 88.19 109 SER A N 1
ATOM 851 C CA . SER A 1 109 ? -3.820 8.003 19.474 1.00 88.19 109 SER A CA 1
ATOM 852 C C . SER A 1 109 ? -3.130 7.451 20.725 1.00 88.19 109 SER A C 1
ATOM 854 O O . SER A 1 109 ? -3.783 7.222 21.749 1.00 88.19 109 SER A O 1
ATOM 856 N N . ALA A 1 110 ? -1.830 7.191 20.635 1.00 87.94 110 ALA A N 1
ATOM 857 C CA . ALA A 1 110 ? -1.020 6.636 21.708 1.00 87.94 110 ALA A CA 1
ATOM 858 C C . ALA A 1 110 ? 0.348 7.325 21.782 1.00 87.94 110 ALA A C 1
ATOM 860 O O . ALA A 1 110 ? 0.866 7.846 20.799 1.00 87.94 110 ALA A O 1
ATOM 861 N N . ASN A 1 111 ? 0.952 7.313 22.971 1.00 85.44 111 ASN A N 1
ATOM 862 C CA . ASN A 1 111 ? 2.286 7.869 23.162 1.00 85.44 111 ASN A CA 1
ATOM 863 C C . ASN A 1 111 ? 3.331 6.964 22.472 1.00 85.44 111 ASN A C 1
ATOM 865 O O . ASN A 1 111 ? 3.345 5.762 22.760 1.00 85.44 111 ASN A O 1
ATOM 869 N N . PRO A 1 112 ? 4.225 7.505 21.622 1.00 84.25 112 PRO A N 1
ATOM 870 C CA . PRO A 1 112 ? 5.264 6.725 20.944 1.00 84.25 112 PRO A CA 1
ATOM 871 C C . PRO A 1 112 ? 6.248 6.029 21.898 1.00 84.25 112 PRO A C 1
ATOM 873 O O . PRO A 1 112 ? 6.856 5.036 21.519 1.00 84.25 112 PRO A O 1
ATOM 876 N N . ASN A 1 113 ? 6.370 6.467 23.154 1.00 84.38 113 ASN A N 1
ATOM 877 C CA . ASN A 1 113 ? 7.196 5.782 24.156 1.00 84.38 113 ASN A CA 1
ATOM 878 C C . ASN A 1 113 ? 6.531 4.511 24.725 1.00 84.38 113 ASN A C 1
ATOM 880 O O . ASN A 1 113 ? 7.166 3.763 25.461 1.00 84.38 113 ASN A O 1
ATOM 884 N N . HIS A 1 114 ? 5.256 4.259 24.409 1.00 85.25 114 HIS A N 1
ATOM 885 C CA . HIS A 1 114 ? 4.468 3.140 24.938 1.00 85.25 114 HIS A CA 1
ATOM 886 C C . HIS A 1 114 ? 3.848 2.283 23.818 1.00 85.25 114 HIS A C 1
ATOM 888 O O . HIS A 1 114 ? 2.713 1.817 23.945 1.00 85.25 114 HIS A O 1
ATOM 894 N N . ILE A 1 115 ? 4.588 2.074 22.722 1.00 84.00 115 ILE A N 1
ATOM 895 C CA . ILE A 1 115 ? 4.120 1.339 21.532 1.00 84.00 115 ILE A CA 1
ATOM 896 C C . ILE A 1 115 ? 3.611 -0.063 21.874 1.00 84.00 115 ILE A C 1
ATOM 898 O O . ILE A 1 115 ? 2.498 -0.415 21.493 1.00 84.00 115 ILE A O 1
ATOM 902 N N . GLU A 1 116 ? 4.375 -0.847 22.637 1.00 83.88 116 GLU A N 1
ATOM 903 C CA . GLU A 1 116 ? 3.989 -2.219 22.983 1.00 83.88 116 GLU A CA 1
ATOM 904 C C . GLU A 1 116 ? 2.663 -2.275 23.755 1.00 83.88 116 GLU A C 1
ATOM 906 O O . GLU A 1 116 ? 1.775 -3.056 23.411 1.00 83.88 116 GLU A O 1
ATOM 911 N N . ASN A 1 117 ? 2.489 -1.409 24.757 1.00 87.25 117 ASN A N 1
ATOM 912 C CA . ASN A 1 117 ? 1.251 -1.344 25.534 1.00 87.25 117 ASN A CA 1
ATOM 913 C C . ASN A 1 117 ? 0.058 -0.953 24.655 1.00 87.25 117 ASN A C 1
ATOM 915 O O . ASN A 1 117 ? -1.014 -1.543 24.771 1.00 87.25 117 ASN A O 1
ATOM 919 N N . ALA A 1 118 ? 0.247 0.001 23.740 1.00 89.06 118 ALA A N 1
ATOM 920 C CA . ALA A 1 118 ? -0.796 0.413 22.810 1.00 89.06 118 ALA A CA 1
ATOM 921 C C . ALA A 1 118 ? -1.174 -0.705 21.823 1.00 89.06 118 ALA A C 1
ATOM 923 O O . ALA A 1 118 ? -2.359 -0.901 21.555 1.00 89.06 118 ALA A O 1
ATOM 924 N N . LEU A 1 119 ? -0.200 -1.469 21.321 1.00 88.69 119 LEU A N 1
ATOM 925 C CA . LEU A 1 119 ? -0.455 -2.609 20.437 1.00 88.69 119 LEU A CA 1
ATOM 926 C C . LEU A 1 119 ? -1.164 -3.754 21.171 1.00 88.69 119 LEU A C 1
ATOM 928 O O . LEU A 1 119 ? -2.152 -4.281 20.656 1.00 88.69 119 LEU A O 1
ATOM 932 N N . ARG A 1 120 ? -0.736 -4.090 22.397 1.00 88.75 120 ARG A N 1
ATOM 933 C CA . ARG A 1 120 ? -1.428 -5.069 23.258 1.00 88.75 120 ARG A CA 1
ATOM 934 C C . ARG A 1 120 ? -2.868 -4.647 23.544 1.00 88.75 120 ARG A C 1
ATOM 936 O O . ARG A 1 120 ? -3.776 -5.474 23.494 1.00 88.75 120 ARG A O 1
ATOM 943 N N . ASP A 1 121 ? -3.089 -3.360 23.799 1.00 89.38 121 ASP A N 1
ATOM 944 C CA . ASP A 1 121 ? -4.423 -2.805 24.015 1.00 89.38 121 ASP A CA 1
ATOM 945 C C . ASP A 1 121 ? -5.321 -2.937 22.785 1.00 89.38 121 ASP A C 1
ATOM 947 O O . ASP A 1 121 ? -6.489 -3.309 22.928 1.00 89.38 121 ASP A O 1
ATOM 951 N N . VAL A 1 122 ? -4.800 -2.629 21.593 1.00 90.38 122 VAL A N 1
ATOM 952 C CA . VAL A 1 122 ? -5.539 -2.799 20.334 1.00 90.38 122 VAL A CA 1
ATOM 953 C C . VAL A 1 122 ? -5.871 -4.271 20.124 1.00 90.38 122 VAL A C 1
ATOM 955 O O . VAL A 1 122 ? -7.039 -4.584 19.918 1.00 90.38 122 VAL A O 1
ATOM 958 N N . TYR A 1 123 ? -4.891 -5.167 20.268 1.00 88.06 123 TYR A N 1
ATOM 959 C CA . TYR A 1 123 ? -5.087 -6.610 20.120 1.00 88.06 123 TYR A CA 1
ATOM 960 C C . TYR A 1 123 ? -6.156 -7.164 21.070 1.00 88.06 123 TYR A C 1
ATOM 962 O O . TYR A 1 123 ? -7.044 -7.910 20.655 1.00 88.06 123 TYR A O 1
ATOM 970 N N . ARG A 1 124 ? -6.113 -6.772 22.348 1.00 89.94 124 ARG A N 1
ATOM 971 C CA . ARG A 1 124 ? -7.125 -7.169 23.333 1.00 89.94 124 ARG A CA 1
ATOM 972 C C . ARG A 1 124 ? -8.521 -6.719 22.898 1.00 89.94 124 ARG A C 1
ATOM 974 O O . ARG A 1 124 ? -9.435 -7.534 22.860 1.00 89.94 124 ARG A O 1
ATOM 981 N N . ARG A 1 125 ? -8.684 -5.445 22.527 1.00 90.19 125 ARG A N 1
ATOM 982 C CA . ARG A 1 125 ? -9.991 -4.886 22.136 1.00 90.19 125 ARG A CA 1
ATOM 983 C C . ARG A 1 125 ? -10.535 -5.510 20.857 1.00 90.19 125 ARG A C 1
ATOM 985 O O . ARG A 1 125 ? -11.728 -5.788 20.783 1.00 90.19 125 ARG A O 1
ATOM 992 N N . THR A 1 126 ? -9.687 -5.723 19.852 1.00 90.00 126 THR A N 1
ATOM 993 C CA . THR A 1 126 ? -10.112 -6.372 18.606 1.00 90.00 126 THR A CA 1
ATOM 994 C C . THR A 1 126 ? -10.535 -7.811 18.881 1.00 90.00 126 THR A C 1
ATOM 996 O O . THR A 1 126 ? -11.608 -8.207 18.438 1.00 90.00 126 THR A O 1
ATOM 999 N N . THR A 1 127 ? -9.779 -8.553 19.695 1.00 88.75 127 THR A N 1
ATOM 1000 C CA . THR A 1 127 ? -10.132 -9.920 20.117 1.00 88.75 127 THR A CA 1
ATOM 1001 C C . THR A 1 127 ? -11.465 -9.961 20.872 1.00 88.75 127 THR A C 1
ATOM 1003 O O . THR A 1 127 ? -12.318 -10.793 20.571 1.00 88.75 127 THR A O 1
ATOM 1006 N N . GLU A 1 128 ? -11.698 -9.034 21.806 1.00 89.69 128 GLU A N 1
ATOM 1007 C CA . GLU A 1 128 ? -12.967 -8.923 22.541 1.00 89.69 128 GLU A CA 1
ATOM 1008 C C . GLU A 1 128 ? -14.160 -8.614 21.622 1.00 89.69 128 GLU A C 1
ATOM 1010 O O . GLU A 1 128 ? -15.238 -9.187 21.791 1.00 89.69 128 GLU A O 1
ATOM 1015 N N . MET A 1 129 ? -13.993 -7.712 20.648 1.00 88.44 129 MET A N 1
ATOM 1016 C CA . MET A 1 129 ? -15.049 -7.364 19.689 1.00 88.44 129 MET A CA 1
ATOM 1017 C C . MET A 1 129 ? -15.356 -8.518 18.732 1.00 88.44 129 MET A C 1
ATOM 1019 O O . MET A 1 129 ? -16.525 -8.784 18.458 1.00 88.44 129 MET A O 1
ATOM 1023 N N . LEU A 1 130 ? -14.329 -9.234 18.269 1.00 88.44 130 LEU A N 1
ATOM 1024 C CA . LEU A 1 130 ? -14.481 -10.393 17.386 1.00 88.44 130 LEU A CA 1
ATOM 1025 C C . LEU A 1 130 ? -15.119 -11.576 18.120 1.00 88.44 130 LEU A C 1
ATOM 1027 O O . LEU A 1 130 ? -16.025 -12.208 17.580 1.00 88.44 130 LEU A O 1
ATOM 1031 N N . GLY A 1 131 ? -14.751 -11.805 19.385 1.00 84.44 131 GLY A N 1
ATOM 1032 C CA . GLY A 1 131 ? -15.366 -12.834 20.228 1.00 84.44 131 GLY A CA 1
ATOM 1033 C C . GLY A 1 131 ? -16.876 -12.644 20.424 1.00 84.44 131 GLY A C 1
ATOM 1034 O O . GLY A 1 131 ? -17.612 -13.624 20.512 1.00 84.44 131 GLY A O 1
ATOM 1035 N N . LYS A 1 132 ? -17.366 -11.396 20.421 1.00 82.81 132 LYS A N 1
ATOM 1036 C CA . LYS A 1 132 ? -18.806 -11.077 20.496 1.00 82.81 132 LYS A CA 1
ATOM 1037 C C . LYS A 1 132 ? -19.559 -11.323 19.186 1.00 82.81 132 LYS A C 1
ATOM 1039 O O . LYS A 1 132 ? -20.776 -11.469 19.219 1.00 82.81 132 LYS A O 1
ATOM 1044 N N . GLN A 1 133 ? -18.870 -11.329 18.044 1.00 73.69 133 GLN A N 1
ATOM 1045 C CA . GLN A 1 133 ? -19.495 -11.458 16.723 1.00 73.69 133 GLN A CA 1
ATOM 1046 C C . GLN A 1 133 ? -19.717 -12.912 16.278 1.00 73.69 133 GLN A C 1
ATOM 1048 O O . GLN A 1 133 ? -20.419 -13.123 15.291 1.00 73.69 133 GLN A O 1
ATOM 1053 N N . GLY A 1 134 ? -19.186 -13.895 17.015 1.00 61.78 134 GLY A N 1
ATOM 1054 C CA . GLY A 1 134 ? -19.325 -15.320 16.710 1.00 61.78 134 GLY A CA 1
ATOM 1055 C C . GLY A 1 134 ? -18.472 -15.767 15.511 1.00 61.78 134 GLY A C 1
ATOM 1056 O O . GLY A 1 134 ? -18.448 -15.113 14.470 1.00 61.78 134 GLY A O 1
ATOM 1057 N N . HIS A 1 135 ? -17.810 -16.920 15.666 1.00 57.41 135 HIS A N 1
ATOM 1058 C CA . HIS A 1 135 ? -16.789 -17.521 14.783 1.00 57.41 135 HIS A CA 1
ATOM 1059 C C . HIS A 1 135 ? -15.386 -16.886 14.793 1.00 57.41 135 HIS A C 1
ATOM 1061 O O . HIS A 1 135 ? -15.198 -15.749 15.214 1.00 57.41 135 HIS A O 1
ATOM 1067 N N . GLU A 1 136 ? -14.410 -17.688 14.331 1.00 63.22 136 GLU A N 1
ATOM 1068 C CA . GLU A 1 136 ? -12.947 -17.491 14.225 1.00 63.22 136 GLU A CA 1
ATOM 1069 C C . GLU A 1 136 ? -12.536 -16.306 13.330 1.00 63.22 136 GLU A C 1
ATOM 1071 O O . GLU A 1 136 ? -11.718 -16.419 12.416 1.00 63.22 136 GLU A O 1
ATOM 1076 N N . LYS A 1 137 ? -13.131 -15.136 13.541 1.00 76.19 137 LYS A N 1
ATOM 1077 C CA . LYS A 1 137 ? -12.721 -13.924 12.847 1.00 76.19 137 LYS A CA 1
ATOM 1078 C C . LYS A 1 137 ? -11.485 -13.362 13.533 1.00 76.19 137 LYS A C 1
ATOM 1080 O O . LYS A 1 137 ? -11.442 -13.226 14.752 1.00 76.19 137 LYS A O 1
ATOM 1085 N N . GLN A 1 138 ? -10.496 -13.003 12.727 1.00 86.00 138 GLN A N 1
ATOM 1086 C CA . GLN A 1 138 ? -9.264 -12.364 13.172 1.00 86.00 138 GLN A CA 1
ATOM 1087 C C . GLN A 1 138 ? -9.144 -10.955 12.594 1.00 86.00 138 GLN A C 1
ATOM 1089 O O . GLN A 1 138 ? -9.780 -10.620 11.589 1.00 86.00 138 GLN A O 1
ATOM 1094 N N . LEU A 1 139 ? -8.305 -10.136 13.226 1.00 89.88 139 LEU A N 1
ATOM 1095 C CA . LEU A 1 139 ? -7.853 -8.880 12.641 1.00 89.88 139 LEU A CA 1
ATOM 1096 C C . LEU A 1 139 ? -7.040 -9.192 11.374 1.00 89.88 139 LEU A C 1
ATOM 1098 O O . LEU A 1 139 ? -6.115 -9.999 11.424 1.00 89.88 139 LEU A O 1
ATOM 1102 N N . GLN A 1 140 ? -7.393 -8.572 10.249 1.00 91.94 140 GLN A N 1
ATOM 1103 C CA . GLN A 1 140 ? -6.750 -8.815 8.950 1.00 91.94 140 GLN A CA 1
ATOM 1104 C C . GLN A 1 140 ? -5.732 -7.724 8.593 1.00 91.94 140 GLN A C 1
ATOM 1106 O O . GLN A 1 140 ? -4.763 -7.997 7.891 1.00 91.94 140 GLN A O 1
ATOM 1111 N N . LEU A 1 141 ? -5.943 -6.498 9.083 1.00 92.19 141 LEU A N 1
ATOM 1112 C CA . LEU A 1 141 ? -5.071 -5.351 8.834 1.00 92.19 141 LEU A CA 1
ATOM 1113 C C . LEU A 1 141 ? -4.966 -4.465 10.081 1.00 92.19 141 LEU A C 1
ATOM 1115 O O . LEU A 1 141 ? -5.976 -4.109 10.692 1.00 92.19 141 LEU A O 1
ATOM 1119 N N . LEU A 1 142 ? -3.745 -4.064 10.428 1.00 93.94 142 LEU A N 1
ATOM 1120 C CA . LEU A 1 142 ? -3.481 -3.034 11.428 1.00 93.94 142 LEU A CA 1
ATOM 1121 C C . LEU A 1 142 ? -2.696 -1.896 10.780 1.00 93.94 142 LEU A C 1
ATOM 1123 O O . LEU A 1 142 ? -1.549 -2.080 10.387 1.00 93.94 142 LEU A O 1
ATOM 1127 N N . ILE A 1 143 ? -3.309 -0.719 10.710 1.00 93.75 143 ILE A N 1
ATOM 1128 C CA . ILE A 1 143 ? -2.661 0.503 10.237 1.00 93.75 143 ILE A CA 1
ATOM 1129 C C . ILE A 1 143 ? -1.939 1.145 11.422 1.00 93.75 143 ILE A C 1
ATOM 1131 O O . ILE A 1 143 ? -2.560 1.419 12.456 1.00 93.75 143 ILE A O 1
ATOM 1135 N N . VAL A 1 144 ? -0.637 1.393 11.279 1.00 92.69 144 VAL A N 1
ATOM 1136 C CA . VAL A 1 144 ? 0.176 2.036 12.317 1.00 92.69 144 VAL A CA 1
ATOM 1137 C C . VAL A 1 144 ? 0.783 3.332 11.792 1.00 92.69 144 VAL A C 1
ATOM 1139 O O . VAL A 1 144 ? 1.685 3.313 10.962 1.00 92.69 144 VAL A O 1
ATOM 1142 N N . ILE A 1 145 ? 0.326 4.472 12.310 1.00 91.06 145 ILE A N 1
ATOM 1143 C CA . ILE A 1 145 ? 0.867 5.789 11.948 1.00 91.06 145 ILE A CA 1
ATOM 1144 C C . ILE A 1 145 ? 1.992 6.140 12.918 1.00 91.06 145 ILE A C 1
ATOM 1146 O O . ILE A 1 145 ? 1.767 6.261 14.122 1.00 91.06 145 ILE A O 1
ATOM 1150 N N . LEU A 1 146 ? 3.205 6.316 12.404 1.00 89.50 146 LEU A N 1
ATOM 1151 C CA . LEU A 1 146 ? 4.393 6.592 13.208 1.00 89.50 146 LEU A CA 1
ATOM 1152 C C . LEU A 1 146 ? 4.754 8.083 13.244 1.00 89.50 146 LEU A C 1
ATOM 1154 O O . LEU A 1 146 ? 4.413 8.825 12.323 1.00 89.50 146 LEU A O 1
ATOM 1158 N N . PRO A 1 147 ? 5.444 8.543 14.304 1.00 83.38 147 PRO A N 1
ATOM 1159 C CA . PRO A 1 147 ? 6.035 9.874 14.325 1.00 83.38 147 PRO A CA 1
ATOM 1160 C C . PRO A 1 147 ? 7.185 9.980 13.312 1.00 83.38 147 PRO A C 1
ATOM 1162 O O . PRO A 1 147 ? 7.897 9.010 13.059 1.00 83.38 147 PRO A O 1
ATOM 1165 N N . GLU A 1 148 ? 7.422 11.192 12.809 1.00 73.00 148 GLU A N 1
ATOM 1166 C CA . GLU A 1 148 ? 8.436 11.534 11.792 1.00 73.00 148 GLU A CA 1
ATOM 1167 C C . GLU A 1 148 ? 9.897 11.472 12.301 1.00 73.00 148 GLU A C 1
ATOM 1169 O O . GLU A 1 148 ? 10.792 12.123 11.774 1.00 73.00 148 GLU A O 1
ATOM 1174 N N . VAL A 1 149 ? 10.172 10.702 13.356 1.00 66.69 149 VAL A N 1
ATOM 1175 C CA . VAL A 1 149 ? 11.528 10.537 13.897 1.00 66.69 149 VAL A CA 1
ATOM 1176 C C . VAL A 1 149 ? 12.184 9.280 13.327 1.00 66.69 149 VAL A C 1
ATOM 1178 O O . VAL A 1 149 ? 11.648 8.170 13.411 1.00 66.69 149 VAL A O 1
ATOM 1181 N N . SER A 1 150 ? 13.369 9.457 12.745 1.00 56.94 150 SER A N 1
ATOM 1182 C CA . SER A 1 150 ? 14.213 8.390 12.203 1.00 56.94 150 SER A CA 1
ATOM 1183 C C . SER A 1 150 ? 14.537 7.334 13.270 1.00 56.94 150 SER A C 1
ATOM 1185 O O . SER A 1 150 ? 15.021 7.672 14.346 1.00 56.94 150 SER A O 1
ATOM 1187 N N . GLY A 1 151 ? 14.283 6.053 12.967 1.00 57.28 151 GLY A N 1
ATOM 1188 C CA . GLY A 1 151 ? 14.588 4.908 13.845 1.00 57.28 151 GLY A CA 1
ATOM 1189 C C . GLY A 1 151 ? 13.383 4.251 14.534 1.00 57.28 151 GLY A C 1
ATOM 1190 O O . GLY A 1 151 ? 13.530 3.174 15.109 1.00 57.28 151 GLY A O 1
ATOM 1191 N N . SER A 1 152 ? 12.185 4.830 14.428 1.00 54.53 152 SER A N 1
ATOM 1192 C CA . SER A 1 152 ? 10.959 4.338 15.079 1.00 54.53 152 SER A CA 1
ATOM 1193 C C . SER A 1 152 ? 10.516 2.937 14.622 1.00 54.53 152 SER A C 1
ATOM 1195 O O . SER A 1 152 ? 10.109 2.124 15.451 1.00 54.53 152 SER A O 1
ATOM 1197 N N . TYR A 1 153 ? 10.660 2.612 13.332 1.00 55.91 153 TYR A N 1
ATOM 1198 C CA . TYR A 1 153 ? 10.301 1.293 12.789 1.00 55.91 153 TYR A CA 1
ATOM 1199 C C . TYR A 1 153 ? 11.280 0.189 13.240 1.00 55.91 153 TYR A C 1
ATOM 1201 O O . TYR A 1 153 ? 10.872 -0.856 13.741 1.00 55.91 153 TYR A O 1
ATOM 1209 N N . GLY A 1 154 ? 12.591 0.437 13.129 1.00 55.88 154 GLY A N 1
ATOM 1210 C CA . GLY A 1 154 ? 13.632 -0.551 13.442 1.00 55.88 154 GLY A CA 1
ATOM 1211 C C . GLY A 1 154 ? 13.821 -0.826 14.938 1.00 55.88 154 GLY A C 1
ATOM 1212 O O . GLY A 1 154 ? 14.073 -1.970 15.308 1.00 55.88 154 GLY A O 1
ATOM 1213 N N . MET A 1 155 ? 13.662 0.191 15.795 1.00 54.34 155 MET A N 1
ATOM 1214 C CA . MET A 1 155 ? 13.857 0.069 17.250 1.00 54.34 155 MET A CA 1
ATOM 1215 C C . MET A 1 155 ? 12.638 -0.494 17.988 1.00 54.34 155 MET A C 1
ATOM 1217 O O . MET A 1 155 ? 12.807 -1.142 19.017 1.00 54.34 155 MET A O 1
ATOM 1221 N N . HIS A 1 156 ? 11.418 -0.245 17.496 1.00 53.31 156 HIS A N 1
ATOM 1222 C CA . HIS A 1 156 ? 10.198 -0.559 18.250 1.00 53.31 156 HIS A CA 1
ATOM 1223 C C . HIS A 1 156 ? 9.299 -1.619 17.609 1.00 53.31 156 HIS A C 1
ATOM 1225 O O . HIS A 1 156 ? 8.546 -2.249 18.344 1.00 53.31 156 HIS A O 1
ATOM 1231 N N . MET A 1 157 ? 9.363 -1.866 16.291 1.00 51.31 157 MET A N 1
ATOM 1232 C CA . MET A 1 157 ? 8.531 -2.905 15.655 1.00 51.31 157 MET A CA 1
ATOM 1233 C C . MET A 1 157 ? 9.240 -4.239 15.433 1.00 51.31 157 MET A C 1
ATOM 1235 O O . MET A 1 157 ? 8.562 -5.260 15.373 1.00 51.31 157 MET A O 1
ATOM 1239 N N . SER A 1 158 ? 10.574 -4.279 15.360 1.00 53.31 158 SER A N 1
ATOM 1240 C CA . SER A 1 158 ? 11.321 -5.524 15.116 1.00 53.31 158 SER A CA 1
ATOM 1241 C C . SER A 1 158 ? 11.033 -6.660 16.124 1.00 53.31 158 SER A C 1
ATOM 1243 O O . SER A 1 158 ? 10.893 -7.797 15.672 1.00 53.31 158 SER A O 1
ATOM 1245 N N . PRO A 1 159 ? 10.826 -6.422 17.439 1.00 48.44 159 PRO A N 1
ATOM 1246 C CA . PRO A 1 159 ? 10.410 -7.486 18.360 1.00 48.44 159 PRO A CA 1
ATOM 1247 C C . PRO A 1 159 ? 8.886 -7.739 18.393 1.00 48.44 159 PRO A C 1
ATOM 1249 O O . PRO A 1 159 ? 8.450 -8.727 18.980 1.00 48.44 159 PRO A O 1
ATOM 1252 N N . LEU A 1 160 ? 8.067 -6.892 17.753 1.00 50.25 160 LEU A N 1
ATOM 1253 C CA . LEU A 1 160 ? 6.592 -6.932 17.782 1.00 50.25 160 LEU A CA 1
ATOM 1254 C C . LEU A 1 160 ? 5.955 -7.508 16.507 1.00 50.25 160 LEU A C 1
ATOM 1256 O O . LEU A 1 160 ? 4.732 -7.574 16.420 1.00 50.25 160 LEU A O 1
ATOM 1260 N N . VAL A 1 161 ? 6.755 -7.962 15.540 1.00 49.62 161 VAL A N 1
ATOM 1261 C CA . VAL A 1 161 ? 6.273 -8.780 14.409 1.00 49.62 161 VAL A CA 1
ATOM 1262 C C . VAL A 1 161 ? 6.005 -10.231 14.850 1.00 49.62 161 VAL A C 1
ATOM 1264 O O . VAL A 1 161 ? 5.187 -10.916 14.251 1.00 49.62 161 VAL A O 1
ATOM 1267 N N . ASN A 1 162 ? 6.622 -10.689 15.947 1.00 41.28 162 ASN A N 1
ATOM 1268 C CA . ASN A 1 162 ? 6.505 -12.069 16.440 1.00 41.28 162 ASN A CA 1
ATOM 1269 C C . ASN A 1 162 ? 5.195 -12.471 17.165 1.00 41.28 162 ASN A C 1
ATOM 1271 O O . ASN A 1 162 ? 4.911 -13.666 17.185 1.00 41.28 162 ASN A O 1
ATOM 1275 N N . PRO A 1 163 ? 4.388 -11.576 17.774 1.00 41.03 163 PRO A N 1
ATOM 1276 C CA . PRO A 1 163 ? 3.095 -11.936 18.355 1.00 41.03 163 PRO A CA 1
ATOM 1277 C C . PRO A 1 163 ? 1.891 -11.701 17.426 1.00 41.03 163 PRO A C 1
ATOM 1279 O O . PRO A 1 163 ? 0.771 -12.025 17.817 1.00 41.03 163 PRO A O 1
ATOM 1282 N N . LEU A 1 164 ? 2.069 -11.125 16.231 1.00 46.44 164 LEU A N 1
ATOM 1283 C CA . LEU A 1 164 ? 0.965 -10.914 15.291 1.00 46.44 164 LEU A CA 1
ATOM 1284 C C . LEU A 1 164 ? 0.769 -12.172 14.428 1.00 46.44 164 LEU A C 1
ATOM 1286 O O . LEU A 1 164 ? 1.757 -12.770 14.001 1.00 46.44 164 LEU A O 1
ATOM 1290 N N . PRO A 1 165 ? -0.481 -12.611 14.178 1.00 43.16 165 PRO A N 1
ATOM 1291 C CA . PRO A 1 165 ? -0.726 -13.791 13.362 1.00 43.16 165 PRO A CA 1
ATOM 1292 C C . PRO A 1 165 ? -0.094 -13.608 11.972 1.00 43.16 165 PRO A C 1
ATOM 1294 O O . PRO A 1 165 ? -0.156 -12.507 11.419 1.00 43.16 165 PRO A O 1
ATOM 1297 N N . PRO A 1 166 ? 0.471 -14.671 11.370 1.00 45.62 166 PRO A N 1
ATOM 1298 C CA . PRO A 1 166 ? 1.187 -14.600 10.090 1.00 45.62 166 PRO A CA 1
ATOM 1299 C C . PRO A 1 166 ? 0.330 -14.109 8.907 1.00 45.62 166 PRO A C 1
ATOM 1301 O O . PRO A 1 166 ? 0.848 -13.884 7.819 1.00 45.62 166 PRO A O 1
ATOM 1304 N N . SER A 1 167 ? -0.977 -13.929 9.106 1.00 40.12 167 SER A N 1
ATOM 1305 C CA . SER A 1 167 ? -1.922 -13.357 8.148 1.00 40.12 167 SER A CA 1
ATOM 1306 C C . SER A 1 167 ? -2.004 -11.826 8.156 1.00 40.12 167 SER A C 1
ATOM 1308 O O . SER A 1 167 ? -2.729 -11.278 7.327 1.00 40.12 167 SER A O 1
ATOM 1310 N N . LEU A 1 168 ? -1.338 -11.124 9.083 1.00 46.44 168 LEU A N 1
ATOM 1311 C CA . LEU A 1 168 ? -1.348 -9.660 9.101 1.00 46.44 168 LEU A CA 1
ATOM 1312 C C . LEU A 1 168 ? -0.397 -9.109 8.030 1.00 46.44 168 LEU A C 1
ATOM 1314 O O . LEU A 1 168 ? 0.824 -9.198 8.152 1.00 46.44 168 LEU A O 1
ATOM 1318 N N . GLY A 1 169 ? -0.962 -8.503 6.988 1.00 44.03 169 GLY 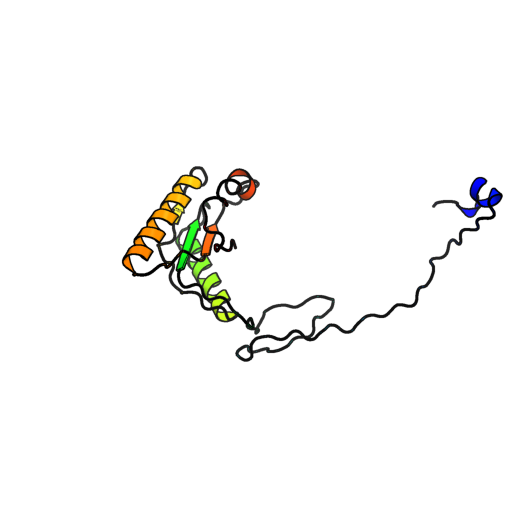A N 1
ATOM 1319 C CA . GLY A 1 169 ? -0.198 -7.638 6.094 1.00 44.03 169 GLY A CA 1
ATOM 1320 C C . GLY A 1 169 ? 0.115 -6.315 6.795 1.00 44.03 169 GLY A C 1
ATOM 1321 O O . GLY A 1 169 ? -0.788 -5.694 7.354 1.00 44.03 169 GLY A O 1
ATOM 1322 N N . PHE A 1 170 ? 1.376 -5.883 6.769 1.00 37.66 170 PHE A N 1
ATOM 1323 C CA . PHE A 1 170 ? 1.764 -4.526 7.160 1.00 37.66 170 PHE A CA 1
ATOM 1324 C C . PHE A 1 170 ? 1.722 -3.625 5.920 1.00 37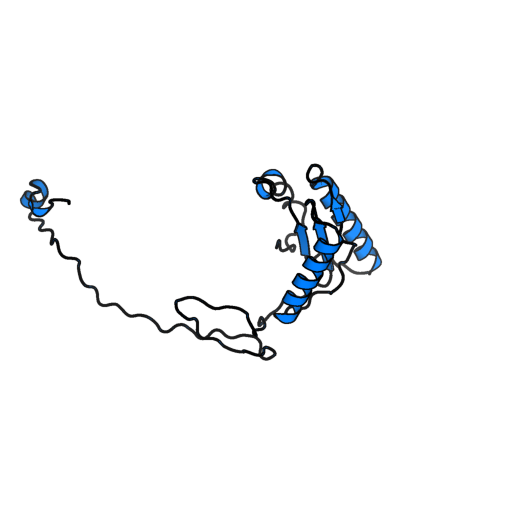.66 170 PHE A C 1
ATOM 1326 O O . PHE A 1 170 ? 2.282 -3.986 4.882 1.00 37.66 170 PHE A O 1
ATOM 1333 N N . LEU A 1 171 ? 1.048 -2.480 6.037 1.00 41.19 171 LEU A N 1
ATOM 1334 C CA . LEU A 1 171 ? 1.058 -1.375 5.074 1.00 41.19 171 LEU A CA 1
ATOM 1335 C C . LEU A 1 171 ? 1.635 -0.134 5.750 1.00 41.19 171 LEU A C 1
ATOM 1337 O O . LEU A 1 171 ? 1.264 0.102 6.924 1.00 41.19 171 LEU A O 1
#

Organism: Aegilops tauschii subsp. strangulata (NCBI:txid200361)

pLDDT: mean 84.31, std 15.58, range [37.66, 97.0]